Protein AF-A0A359LUV3-F1 (afdb_monomer)

Solvent-accessible surface area (backbone atoms only — not comparable to full-atom values): 6184 Å² total; per-residue (Å²): 90,43,97,72,88,60,92,85,50,88,78,53,44,75,68,91,72,90,79,89,75,80,50,73,67,53,53,51,52,55,56,50,54,64,59,67,52,79,85,80,72,85,46,65,48,71,45,54,72,46,28,31,81,76,43,94,52,38,58,58,50,37,32,45,42,46,73,74,60,37,80,40,35,33,34,45,34,87,50,60,68,50,73,75,27,73,64,54,45,50,52,36,46,74,30,49,46,73,45,82,44,114

Foldseek 3Di:
DAPDQDPPDPQRQPDPDDDDDDDPVRLLVVLLVVLVDPDDDQAEDEAEGNALVPDPCSLVSLLSSVVSPHPAYEYAHPCPVVVVDVVVVVSNVVSPHDYYHD

Sequence (102 aa):
RCNMMCDPCFMDANQVGFVHELSWEDIKTLLDNAVSIKPRRQMSVQFSGGEPTLSPYFLDAVRYSRKVGYTSVQAATNGIEFAKSPEFCRQAAEAGLRYAYL

Radius of gyration: 14.13 Å; Cα contacts (8 Å, |Δi|>4): 123; chains: 1; bounding box: 35×28×35 Å

Secondary structure (DSSP, 8-state):
--S---TT-TT-TT-SS---PPPHHHHHHHHHHHHH-SS----EEEE-SS-GGGSTTHHHHHHHHHHHT-SEEEEE--SHHHHH-HHHHHHHHHHT--EEE-

Mean predicted aligned error: 4.22 Å

Structure (mmCIF, N/CA/C/O backbone):
data_AF-A0A359LUV3-F1
#
_entry.id   AF-A0A359LUV3-F1
#
loop_
_atom_site.group_PDB
_atom_site.id
_atom_site.type_symbol
_atom_site.label_atom_id
_atom_site.label_alt_id
_atom_site.label_comp_id
_atom_site.label_asym_id
_atom_site.label_entity_id
_atom_site.label_seq_id
_atom_site.pdbx_PDB_ins_code
_atom_site.Cartn_x
_atom_site.Cartn_y
_atom_site.Cartn_z
_atom_site.occupancy
_atom_site.B_iso_or_equiv
_atom_site.auth_seq_id
_atom_site.auth_comp_id
_atom_site.auth_asym_id
_atom_site.auth_atom_id
_atom_site.pdbx_PDB_model_num
ATOM 1 N N . ARG A 1 1 ? 10.457 4.153 -3.689 1.00 84.56 1 ARG A N 1
ATOM 2 C CA . ARG A 1 1 ? 10.935 3.849 -5.063 1.00 84.56 1 ARG A CA 1
ATOM 3 C C . ARG A 1 1 ? 9.748 3.779 -6.015 1.00 84.56 1 ARG A C 1
ATOM 5 O O . ARG A 1 1 ? 8.643 3.569 -5.518 1.00 84.56 1 ARG A O 1
ATOM 12 N N . CYS A 1 2 ? 9.960 3.941 -7.325 1.00 88.69 2 CYS A N 1
ATOM 13 C CA . CYS A 1 2 ? 8.961 3.723 -8.380 1.00 88.69 2 CYS A CA 1
ATOM 14 C C . CYS A 1 2 ? 9.544 2.827 -9.489 1.00 88.69 2 CYS A C 1
ATOM 16 O O . CYS A 1 2 ? 10.756 2.759 -9.663 1.00 88.69 2 CYS A O 1
ATOM 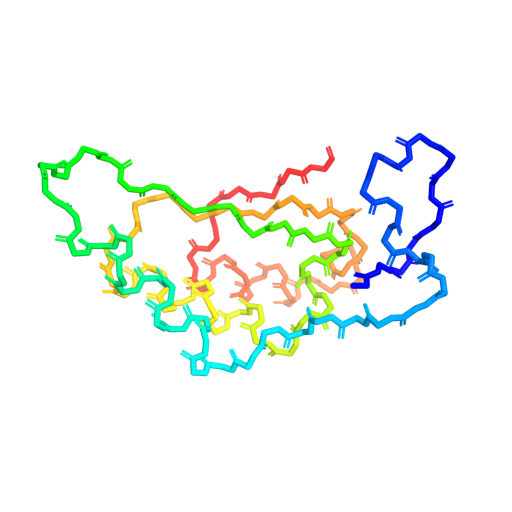18 N N . ASN A 1 3 ? 8.688 2.154 -10.253 1.00 87.88 3 ASN A N 1
ATOM 19 C CA . ASN A 1 3 ? 9.039 1.415 -11.472 1.00 87.88 3 ASN A CA 1
ATOM 20 C C . ASN A 1 3 ? 8.818 2.239 -12.758 1.00 87.88 3 ASN A C 1
ATOM 22 O O . ASN A 1 3 ? 8.934 1.697 -13.854 1.00 87.88 3 ASN A O 1
ATOM 26 N N . MET A 1 4 ? 8.514 3.535 -12.636 1.00 87.81 4 MET A N 1
ATOM 27 C CA . MET A 1 4 ? 8.447 4.500 -13.737 1.00 87.81 4 MET A CA 1
ATOM 28 C C . MET A 1 4 ? 9.313 5.720 -13.434 1.00 87.81 4 MET A C 1
ATOM 30 O O . MET A 1 4 ? 9.553 6.029 -12.269 1.00 87.81 4 MET A O 1
ATOM 34 N N . MET A 1 5 ? 9.740 6.431 -14.477 1.00 85.31 5 MET A N 1
ATOM 35 C CA . MET A 1 5 ? 10.506 7.676 -14.392 1.00 85.31 5 MET A CA 1
ATOM 36 C C . MET A 1 5 ? 9.805 8.736 -15.243 1.00 85.31 5 MET A C 1
ATOM 38 O O . MET A 1 5 ? 10.051 8.842 -16.439 1.00 85.31 5 MET A O 1
ATOM 42 N N . CYS A 1 6 ? 8.854 9.446 -14.640 1.00 85.06 6 CYS A N 1
ATOM 43 C CA . CYS A 1 6 ? 8.024 10.419 -15.347 1.00 85.06 6 CYS A CA 1
ATOM 44 C C . CYS A 1 6 ? 8.648 11.816 -15.273 1.00 85.06 6 CYS A C 1
ATOM 46 O O . CYS A 1 6 ? 8.938 12.280 -14.172 1.00 85.06 6 CYS A O 1
ATOM 48 N N . ASP A 1 7 ? 8.734 12.520 -16.402 1.00 82.81 7 ASP A N 1
ATOM 49 C CA . ASP A 1 7 ? 9.201 13.915 -16.459 1.00 82.81 7 ASP A CA 1
ATOM 50 C C . ASP A 1 7 ? 8.465 14.871 -15.494 1.00 82.81 7 ASP A C 1
ATOM 52 O O . ASP A 1 7 ? 9.124 15.694 -14.861 1.00 82.81 7 ASP A O 1
ATOM 56 N N . PRO A 1 8 ? 7.129 14.782 -15.298 1.00 84.38 8 PRO A N 1
ATOM 57 C CA . PRO A 1 8 ? 6.425 15.658 -14.359 1.00 84.38 8 PRO A CA 1
ATOM 58 C C . PRO A 1 8 ? 6.426 15.160 -12.896 1.00 84.38 8 PRO A C 1
ATOM 60 O O . PRO A 1 8 ? 5.609 15.626 -12.099 1.00 84.38 8 PRO A O 1
ATOM 63 N N . CYS A 1 9 ? 7.258 14.183 -12.510 1.00 83.31 9 CYS A N 1
ATOM 64 C CA . CYS A 1 9 ? 7.193 13.583 -11.171 1.00 83.31 9 CYS A CA 1
ATOM 65 C C . CYS A 1 9 ? 7.655 14.552 -10.067 1.00 83.31 9 CYS A C 1
ATOM 67 O O . CYS A 1 9 ? 8.847 14.726 -9.835 1.00 83.31 9 CYS A O 1
ATOM 69 N N . PHE A 1 10 ? 6.708 15.108 -9.305 1.00 78.56 10 PHE A N 1
ATOM 70 C CA . PHE A 1 10 ? 7.008 15.996 -8.171 1.00 78.56 10 PHE A CA 1
ATOM 71 C C . PHE A 1 10 ? 7.791 15.310 -7.036 1.00 78.56 10 PHE A C 1
ATOM 73 O O . PHE A 1 10 ? 8.535 15.960 -6.310 1.00 78.56 10 PHE A O 1
ATOM 80 N N . MET A 1 11 ? 7.611 13.998 -6.864 1.00 74.12 11 MET A N 1
ATOM 81 C CA . MET A 1 11 ? 8.230 13.230 -5.779 1.00 74.12 11 MET A CA 1
ATOM 82 C C . MET A 1 11 ? 9.669 12.785 -6.091 1.00 74.12 11 MET A C 1
ATOM 84 O O . MET A 1 11 ? 10.364 12.329 -5.187 1.00 74.12 11 MET A O 1
ATOM 88 N N . ASP A 1 12 ? 10.086 12.882 -7.358 1.00 73.00 12 ASP A N 1
ATOM 89 C CA . ASP A 1 12 ? 11.386 12.446 -7.881 1.00 73.00 12 ASP A CA 1
ATOM 90 C C . ASP A 1 12 ? 11.862 11.090 -7.314 1.00 73.00 12 ASP A C 1
ATOM 92 O O . ASP A 1 12 ? 12.962 10.911 -6.787 1.00 73.00 12 ASP A O 1
ATOM 96 N N . ALA A 1 13 ? 10.960 10.104 -7.375 1.00 71.31 13 ALA A N 1
ATOM 97 C CA . ALA A 1 13 ? 11.043 8.857 -6.612 1.00 71.31 13 ALA A CA 1
ATOM 98 C C . ALA A 1 13 ? 12.196 7.907 -7.002 1.00 71.31 13 ALA A C 1
ATOM 100 O O . ALA A 1 13 ? 12.330 6.838 -6.388 1.00 71.31 13 ALA A O 1
ATOM 101 N N . ASN A 1 14 ? 12.984 8.283 -8.015 1.00 69.06 14 ASN A N 1
ATOM 102 C CA . ASN A 1 14 ? 14.134 7.543 -8.528 1.00 69.06 14 ASN A CA 1
ATOM 103 C C . ASN A 1 14 ? 15.467 8.299 -8.379 1.00 69.06 14 ASN A C 1
ATOM 105 O O . ASN A 1 14 ? 16.482 7.777 -8.841 1.00 69.06 14 ASN A O 1
ATOM 109 N N . GLN A 1 15 ? 15.503 9.487 -7.754 1.00 63.91 15 GLN A N 1
ATOM 110 C CA . GLN A 1 15 ? 16.776 10.164 -7.473 1.00 63.91 15 GLN A CA 1
ATOM 111 C C . GLN A 1 15 ? 17.692 9.294 -6.622 1.00 63.91 15 GLN A C 1
ATOM 113 O O . GLN A 1 15 ? 17.278 8.615 -5.679 1.00 63.91 15 GLN A O 1
ATOM 118 N N . VAL A 1 16 ? 18.968 9.330 -6.986 1.00 55.69 16 VAL A N 1
ATOM 119 C CA . VAL A 1 16 ? 20.014 8.486 -6.424 1.00 55.69 16 VAL A CA 1
ATOM 120 C C . VAL A 1 16 ? 20.397 9.031 -5.044 1.00 55.69 16 VAL A C 1
ATOM 122 O O . VAL A 1 16 ? 20.916 10.138 -4.929 1.00 55.69 16 VAL A O 1
ATOM 125 N N . GLY A 1 17 ? 20.118 8.266 -3.986 1.00 67.12 17 GLY A N 1
ATOM 126 C CA . GLY A 1 17 ? 20.351 8.668 -2.596 1.00 67.12 17 GLY A CA 1
ATOM 127 C C . GLY A 1 17 ? 19.812 7.652 -1.583 1.00 67.12 17 GLY A C 1
ATOM 128 O O . GLY A 1 17 ? 19.567 6.491 -1.917 1.00 67.12 17 GLY A O 1
ATOM 129 N N . PHE A 1 18 ? 19.629 8.079 -0.328 1.00 63.56 18 PHE A N 1
ATOM 130 C CA .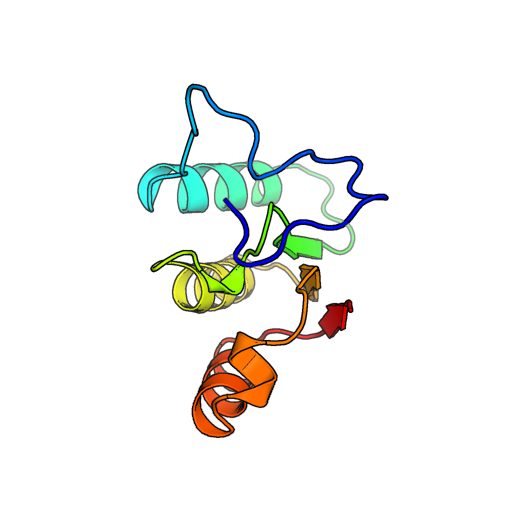 PHE A 1 18 ? 19.034 7.248 0.722 1.00 63.56 18 PHE A CA 1
ATOM 131 C C . PHE A 1 18 ? 17.525 7.095 0.502 1.00 63.56 18 PHE A C 1
ATOM 133 O O . PHE A 1 18 ? 16.784 8.076 0.504 1.00 63.56 18 PHE A O 1
ATOM 140 N N . VAL A 1 19 ? 17.064 5.853 0.352 1.00 72.00 19 VAL A N 1
ATOM 141 C CA . VAL A 1 19 ? 15.638 5.528 0.276 1.00 72.00 19 VAL A CA 1
ATOM 142 C C . VAL A 1 19 ? 15.198 4.995 1.634 1.00 72.00 19 VAL A C 1
ATOM 144 O O . VAL A 1 19 ? 15.563 3.882 2.004 1.00 72.00 19 VAL A O 1
ATOM 147 N N . HIS A 1 20 ? 14.391 5.771 2.358 1.00 78.75 20 HIS A N 1
ATOM 148 C CA . HIS A 1 20 ? 13.733 5.284 3.567 1.00 78.75 20 HIS A CA 1
ATOM 149 C C . HIS A 1 20 ? 12.514 4.440 3.181 1.00 78.75 20 HIS A C 1
ATOM 151 O O . HIS A 1 20 ? 11.459 4.974 2.838 1.00 78.75 20 HIS A O 1
ATOM 157 N N . GLU A 1 21 ? 12.634 3.120 3.262 1.00 86.06 21 GLU A N 1
ATOM 158 C CA . GLU A 1 21 ? 11.492 2.210 3.154 1.00 86.06 21 GLU A CA 1
ATOM 159 C C . GLU A 1 21 ? 10.976 1.896 4.557 1.00 86.06 21 GLU A C 1
ATOM 161 O O . GLU A 1 21 ? 11.756 1.609 5.461 1.00 86.06 21 GLU A O 1
ATOM 166 N N . LEU A 1 22 ? 9.666 2.033 4.764 1.00 90.62 22 LEU A N 1
ATOM 167 C CA . LEU A 1 22 ? 9.062 1.770 6.066 1.00 90.62 22 LEU A CA 1
ATOM 168 C C . LEU A 1 22 ? 9.100 0.269 6.360 1.00 90.62 22 LEU A C 1
ATOM 170 O O . LEU A 1 22 ? 8.704 -0.544 5.518 1.00 90.62 22 LEU A O 1
ATOM 174 N N . SER A 1 23 ? 9.528 -0.089 7.570 1.00 95.81 23 SER A N 1
ATOM 175 C CA . SER A 1 23 ? 9.341 -1.445 8.079 1.00 95.81 23 SER A CA 1
ATOM 176 C C . SER A 1 23 ? 7.861 -1.710 8.374 1.00 95.81 23 SER A C 1
ATOM 178 O O . SER A 1 23 ? 7.036 -0.793 8.450 1.00 95.81 23 SER A O 1
ATOM 180 N N . TRP A 1 24 ? 7.505 -2.977 8.574 1.00 97.06 24 TRP A N 1
ATOM 181 C CA . TRP A 1 24 ? 6.146 -3.335 8.971 1.00 97.06 24 TRP A CA 1
ATOM 182 C C . TRP A 1 24 ? 5.749 -2.705 10.316 1.00 97.06 24 TRP A C 1
ATOM 184 O O . TRP A 1 24 ? 4.613 -2.262 10.503 1.00 97.06 24 TRP A O 1
ATOM 194 N N . GLU A 1 25 ? 6.691 -2.631 11.253 1.00 97.69 25 GLU A N 1
ATOM 195 C CA . GLU A 1 25 ? 6.534 -2.005 12.565 1.00 97.69 25 GLU A CA 1
ATOM 196 C C . GLU A 1 25 ? 6.245 -0.509 12.438 1.00 97.69 25 GLU A C 1
ATOM 198 O O . GLU A 1 25 ? 5.321 -0.016 13.092 1.00 97.69 25 GLU A O 1
ATOM 203 N N . ASP A 1 26 ? 6.957 0.191 11.553 1.00 96.75 26 ASP A N 1
ATOM 204 C CA . ASP A 1 26 ? 6.728 1.615 11.292 1.00 96.75 26 ASP A CA 1
ATOM 205 C C . ASP A 1 26 ? 5.333 1.854 10.710 1.00 96.75 26 ASP A C 1
ATOM 207 O O . ASP A 1 26 ? 4.612 2.742 11.165 1.00 96.75 26 ASP A O 1
ATOM 211 N N . ILE A 1 27 ? 4.918 1.027 9.740 1.00 96.81 27 ILE A N 1
ATOM 212 C CA . ILE A 1 27 ? 3.596 1.121 9.104 1.00 96.81 27 ILE A CA 1
ATOM 213 C C . ILE A 1 27 ? 2.487 0.993 10.153 1.00 96.81 27 ILE A C 1
ATOM 215 O O . ILE A 1 27 ? 1.602 1.851 10.217 1.00 96.81 27 ILE A O 1
ATOM 219 N N . LYS A 1 28 ? 2.535 -0.047 10.996 1.00 98.00 28 LYS A N 1
ATOM 220 C CA . LYS A 1 28 ? 1.546 -0.241 12.070 1.00 98.00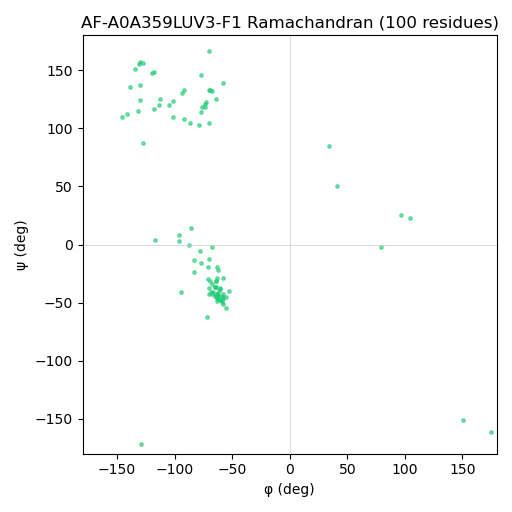 28 LYS A CA 1
ATOM 221 C C . LYS A 1 28 ? 1.545 0.944 13.029 1.00 98.00 28 LYS A C 1
ATOM 223 O O . LYS A 1 28 ? 0.485 1.500 13.295 1.00 98.00 28 LYS A O 1
ATOM 228 N N . THR A 1 29 ? 2.727 1.372 13.473 1.00 97.94 29 THR A N 1
ATOM 229 C CA . THR A 1 29 ? 2.890 2.480 14.422 1.00 97.94 29 THR A CA 1
ATOM 230 C C . THR A 1 29 ? 2.270 3.770 13.887 1.00 97.94 29 THR A C 1
ATOM 232 O O . THR A 1 29 ? 1.503 4.425 14.589 1.00 97.94 29 THR A O 1
ATOM 235 N N . LEU A 1 30 ? 2.535 4.124 12.627 1.00 95.81 30 LEU A N 1
ATOM 236 C CA . LEU A 1 30 ? 1.955 5.308 11.987 1.00 95.81 30 LEU A CA 1
ATOM 237 C C . LEU A 1 30 ? 0.429 5.208 11.881 1.00 95.81 30 LEU A C 1
ATOM 239 O O . LEU A 1 30 ? -0.280 6.158 12.227 1.00 95.81 30 LEU A O 1
ATOM 243 N N . LEU A 1 31 ? -0.079 4.053 11.439 1.00 96.62 31 LEU A N 1
ATOM 244 C CA . LEU A 1 31 ? -1.514 3.821 11.298 1.00 96.62 31 LEU A CA 1
ATOM 245 C C . LEU A 1 31 ? -2.235 3.880 12.652 1.00 96.62 31 LEU A C 1
ATOM 247 O O . LEU A 1 31 ? -3.291 4.512 12.732 1.00 96.62 31 LEU A O 1
ATOM 251 N N . ASP A 1 32 ? -1.660 3.293 13.701 1.00 96.56 32 ASP A N 1
ATOM 252 C CA . ASP A 1 32 ? -2.218 3.262 15.057 1.00 96.56 32 ASP A CA 1
ATOM 253 C C . ASP A 1 32 ? -2.188 4.642 15.717 1.00 96.56 32 ASP A C 1
ATOM 255 O O . ASP A 1 32 ? -3.184 5.081 16.304 1.00 96.56 32 ASP A O 1
ATOM 259 N N . ASN A 1 33 ? -1.078 5.368 15.563 1.00 95.31 33 ASN A N 1
ATOM 260 C CA . ASN A 1 33 ? -0.931 6.714 16.104 1.00 95.31 33 ASN A CA 1
ATOM 261 C C . ASN A 1 33 ? -1.984 7.655 15.518 1.00 95.31 33 ASN A C 1
ATOM 263 O O . ASN A 1 33 ? -2.676 8.341 16.269 1.00 95.31 33 ASN A O 1
ATOM 267 N N . ALA A 1 34 ? -2.176 7.645 14.198 1.00 93.31 34 ALA A N 1
ATOM 268 C CA . ALA A 1 34 ? -3.180 8.488 13.550 1.00 93.31 34 ALA A CA 1
ATOM 269 C C . ALA A 1 34 ? -4.618 8.111 13.956 1.00 93.31 34 ALA A C 1
ATOM 271 O O . ALA A 1 34 ? -5.462 8.981 14.171 1.00 93.31 34 ALA A O 1
ATOM 272 N N . VAL A 1 35 ? -4.890 6.820 14.149 1.00 92.81 35 VAL A N 1
ATOM 273 C CA . VAL A 1 35 ? -6.155 6.296 14.691 1.00 92.81 35 VAL A CA 1
ATOM 274 C C . VAL A 1 35 ? -6.387 6.757 16.139 1.00 92.81 35 VAL A C 1
ATOM 276 O O . VAL A 1 35 ? -7.530 6.969 16.540 1.00 92.81 35 VAL A O 1
ATOM 279 N N . SER A 1 36 ? -5.349 6.962 16.946 1.00 92.88 36 SER A N 1
ATOM 280 C CA . SER A 1 36 ? -5.506 7.364 18.353 1.00 92.88 36 SER A CA 1
ATOM 281 C C . SER A 1 36 ? -6.005 8.810 18.555 1.00 92.88 36 SER A C 1
ATOM 283 O O . SER A 1 36 ? -6.553 9.127 19.616 1.00 92.88 36 SER A O 1
ATOM 285 N N . ILE A 1 37 ? -5.876 9.673 17.539 1.00 90.31 37 ILE A N 1
ATOM 286 C CA . ILE A 1 37 ? -6.185 11.110 17.612 1.00 90.31 37 ILE A CA 1
ATOM 287 C C . ILE A 1 37 ? -7.701 11.341 17.742 1.00 90.31 37 ILE A C 1
ATOM 289 O O . ILE A 1 37 ? -8.496 10.775 16.993 1.00 90.31 37 ILE A O 1
ATOM 293 N N . LYS A 1 38 ? -8.125 12.201 18.682 1.00 89.38 38 LYS A N 1
ATOM 294 C CA . LYS A 1 38 ? -9.539 12.552 18.940 1.00 89.38 38 LYS A CA 1
ATOM 295 C C . LYS A 1 38 ? -9.794 14.058 18.743 1.00 89.38 38 LYS A C 1
ATOM 297 O O . LYS A 1 38 ? -8.919 14.844 1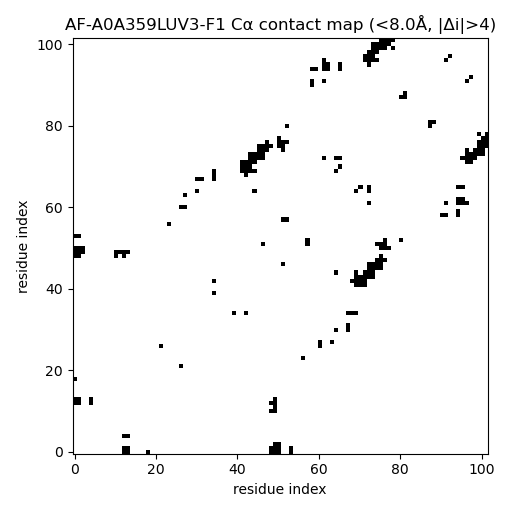9.095 1.00 89.38 38 LYS A O 1
ATOM 302 N N . PRO A 1 39 ? -10.994 14.478 18.282 1.00 86.25 39 PRO A N 1
ATOM 303 C CA . PRO A 1 39 ? -12.146 13.662 17.878 1.00 86.25 39 PRO A CA 1
ATOM 304 C C . PRO A 1 39 ? -11.972 13.035 16.485 1.00 86.25 39 PRO A C 1
ATOM 306 O O . PRO A 1 39 ? -11.414 13.645 15.579 1.00 86.25 39 PRO A O 1
ATOM 309 N N . ARG A 1 40 ? -12.499 11.819 16.294 1.00 78.25 40 ARG A N 1
ATOM 310 C CA . ARG A 1 40 ? -12.361 11.076 15.031 1.00 78.25 40 ARG A CA 1
ATOM 311 C C . ARG A 1 40 ? -13.525 11.364 14.094 1.00 78.25 40 ARG A C 1
ATOM 313 O O . ARG A 1 40 ? -14.630 10.875 14.314 1.00 78.25 40 ARG A O 1
ATOM 320 N N . ARG A 1 41 ? -13.273 12.114 13.022 1.00 74.06 41 ARG A N 1
ATOM 321 C CA . ARG A 1 41 ? -14.203 12.255 11.892 1.00 74.06 41 ARG A CA 1
ATOM 322 C C . ARG A 1 41 ? -13.574 11.608 10.662 1.00 74.06 41 ARG A C 1
ATOM 324 O O . ARG A 1 41 ? -12.480 11.990 10.288 1.00 74.06 41 ARG A O 1
ATOM 331 N N . GLN A 1 42 ? -14.261 10.603 10.107 1.00 73.88 42 GLN A N 1
ATOM 332 C CA . GLN A 1 42 ? -13.940 9.888 8.859 1.00 73.88 42 GLN A CA 1
ATOM 333 C C . GLN A 1 42 ? -12.437 9.718 8.567 1.00 73.88 42 GLN A C 1
ATOM 335 O O . GLN A 1 42 ? -11.841 10.472 7.805 1.00 73.88 42 GLN A O 1
ATOM 340 N N . MET A 1 43 ? -11.836 8.676 9.146 1.00 89.12 43 MET A N 1
ATOM 341 C CA . MET A 1 43 ? -10.423 8.367 8.922 1.00 89.12 43 MET A CA 1
ATOM 342 C C . MET A 1 43 ? -10.215 7.774 7.529 1.00 89.12 43 MET A C 1
ATOM 344 O O . MET A 1 43 ? -10.723 6.692 7.223 1.00 89.12 43 MET A O 1
ATOM 348 N N . SER A 1 44 ? -9.427 8.465 6.712 1.00 93.62 44 SER A N 1
ATOM 349 C CA . SER A 1 44 ? -8.957 7.961 5.427 1.00 93.62 44 SER A CA 1
ATOM 350 C C . SER A 1 44 ? -7.440 7.858 5.417 1.00 93.62 44 SER A C 1
ATOM 352 O O . SER A 1 44 ? -6.761 8.626 6.094 1.00 93.62 44 SER A O 1
ATOM 354 N N . VAL A 1 45 ? -6.923 6.885 4.676 1.00 95.69 45 VAL A N 1
ATOM 355 C CA . VAL A 1 45 ? -5.493 6.738 4.415 1.00 95.69 45 VAL A CA 1
ATOM 356 C C . VAL A 1 45 ? -5.288 6.557 2.921 1.00 95.69 45 VAL A C 1
ATOM 358 O O . VAL A 1 45 ? -6.041 5.833 2.264 1.00 95.69 45 VAL A O 1
ATOM 361 N N . GLN A 1 46 ? -4.281 7.241 2.389 1.00 96.00 46 GLN A N 1
ATOM 362 C CA . GLN A 1 46 ? -3.829 7.082 1.019 1.00 96.00 46 GLN A CA 1
ATOM 363 C C . GLN A 1 46 ? -2.389 6.588 1.044 1.00 96.00 46 GLN A C 1
ATOM 365 O O . GLN A 1 46 ? -1.497 7.273 1.536 1.00 96.00 46 GLN A O 1
ATOM 370 N N . PHE A 1 47 ? -2.180 5.387 0.518 1.00 95.62 47 PHE A N 1
ATOM 371 C CA . PHE A 1 47 ? -0.856 4.871 0.235 1.00 95.62 47 PHE A CA 1
ATOM 372 C C . PHE A 1 47 ? -0.343 5.557 -1.025 1.00 95.62 47 PHE A C 1
ATOM 374 O O . PHE A 1 47 ? -0.949 5.461 -2.091 1.00 95.62 47 PHE A O 1
ATOM 381 N N . SER A 1 48 ? 0.754 6.280 -0.875 1.00 91.31 48 SER A N 1
ATOM 382 C CA . SER A 1 48 ? 1.473 6.945 -1.953 1.00 91.31 48 SER A CA 1
ATOM 383 C C . SER A 1 48 ? 2.952 6.574 -1.857 1.00 91.31 48 SER A C 1
ATOM 385 O O . SER A 1 48 ? 3.336 5.676 -1.103 1.00 91.31 48 SER A O 1
ATOM 387 N N . GLY A 1 49 ? 3.797 7.223 -2.646 1.00 83.44 49 GLY A N 1
ATOM 388 C CA . GLY A 1 49 ? 5.210 6.904 -2.725 1.00 83.44 49 GLY A CA 1
ATOM 389 C C . GLY A 1 49 ? 5.746 7.239 -4.106 1.00 83.44 49 GLY A C 1
ATOM 390 O O . GLY A 1 49 ? 5.198 8.081 -4.810 1.00 83.44 49 GLY A O 1
ATOM 391 N N . GLY A 1 50 ? 6.777 6.498 -4.513 1.00 85.75 50 GLY A N 1
ATOM 392 C CA . GLY A 1 50 ? 7.034 6.339 -5.940 1.00 85.75 50 GLY A CA 1
ATOM 393 C C . GLY A 1 50 ? 5.978 5.439 -6.577 1.00 85.75 50 GLY A C 1
ATOM 394 O O . GLY A 1 50 ? 5.226 5.887 -7.427 1.00 85.75 50 GLY A O 1
ATOM 395 N N . GLU A 1 51 ? 5.901 4.182 -6.141 1.00 92.94 51 GLU A N 1
ATOM 396 C CA . GLU A 1 51 ? 4.785 3.280 -6.438 1.00 92.94 51 GLU A CA 1
ATOM 397 C C . GLU A 1 51 ? 4.475 2.424 -5.197 1.00 92.94 51 GLU A C 1
ATOM 399 O O . GLU A 1 51 ? 5.317 1.605 -4.808 1.00 92.94 51 GLU A O 1
ATOM 404 N N . PRO A 1 52 ? 3.311 2.597 -4.541 1.00 94.38 52 PRO A N 1
ATOM 405 C CA . PRO A 1 52 ? 2.984 1.873 -3.314 1.00 94.38 52 PRO A CA 1
ATOM 406 C C . PRO A 1 52 ? 2.866 0.358 -3.510 1.00 94.38 52 PRO A C 1
ATOM 408 O O . PRO A 1 52 ? 3.214 -0.382 -2.590 1.00 94.38 52 PRO A O 1
ATOM 411 N N . THR A 1 53 ? 2.429 -0.128 -4.680 1.00 95.25 53 THR A N 1
ATOM 412 C CA . THR A 1 53 ? 2.242 -1.573 -4.912 1.00 95.25 53 THR A CA 1
ATOM 413 C C . THR A 1 53 ? 3.551 -2.357 -4.984 1.00 95.25 53 THR A C 1
ATOM 415 O O . THR A 1 53 ? 3.520 -3.582 -4.936 1.00 95.25 53 THR A O 1
ATOM 418 N N . LEU A 1 54 ? 4.701 -1.678 -5.084 1.00 93.81 54 LEU A N 1
ATOM 419 C CA . LEU A 1 54 ? 6.019 -2.320 -5.026 1.00 93.81 54 LEU A CA 1
ATOM 420 C C . LEU A 1 54 ? 6.438 -2.686 -3.599 1.00 93.81 54 LEU A C 1
ATOM 422 O O . LEU A 1 54 ? 7.375 -3.4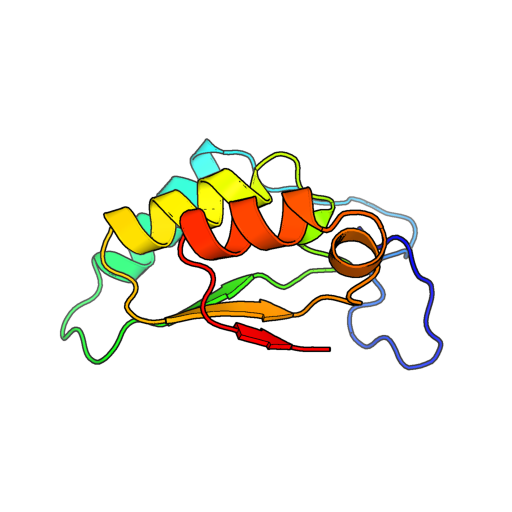63 -3.421 1.00 93.81 54 LEU A O 1
ATOM 426 N N . SER A 1 55 ? 5.783 -2.123 -2.580 1.00 94.25 55 SER A N 1
ATOM 427 C CA . SER A 1 55 ? 6.063 -2.488 -1.194 1.00 94.25 55 SER A CA 1
ATOM 428 C C . SER A 1 55 ? 5.618 -3.930 -0.927 1.00 94.25 55 SER A C 1
ATOM 430 O O . SER A 1 55 ? 4.458 -4.258 -1.199 1.00 94.25 55 SER A O 1
ATOM 432 N N . PRO A 1 56 ? 6.461 -4.780 -0.305 1.00 95.12 56 PRO A N 1
ATOM 433 C CA . PRO A 1 56 ? 6.063 -6.139 0.067 1.00 95.12 56 PRO A CA 1
ATOM 434 C C . PRO A 1 56 ? 4.920 -6.148 1.091 1.00 95.12 56 PRO A C 1
ATOM 436 O O . PRO A 1 56 ? 4.213 -7.142 1.221 1.00 95.12 56 PRO A O 1
ATOM 439 N N . TYR A 1 57 ? 4.711 -5.033 1.796 1.00 97.12 57 TYR A N 1
ATOM 440 C CA . TYR A 1 57 ? 3.684 -4.890 2.822 1.00 97.12 57 TYR A CA 1
ATOM 441 C C . TYR A 1 57 ? 2.397 -4.244 2.310 1.00 97.12 57 TYR A C 1
ATOM 443 O O . TYR A 1 57 ? 1.501 -4.006 3.112 1.00 97.12 57 TYR A O 1
ATOM 451 N N . PHE A 1 58 ? 2.273 -3.919 1.018 1.00 97.44 58 PHE A N 1
ATOM 452 C CA . PHE A 1 58 ? 1.148 -3.122 0.514 1.00 97.44 58 PHE A CA 1
ATOM 453 C C . PHE A 1 58 ? -0.222 -3.722 0.868 1.00 97.44 58 PHE A C 1
ATOM 455 O O . PHE A 1 58 ? -1.044 -3.065 1.509 1.00 97.44 58 PHE A O 1
ATOM 462 N N . LEU A 1 59 ? -0.461 -4.987 0.508 1.00 98.12 59 LEU A N 1
ATOM 463 C CA . LEU A 1 59 ? -1.742 -5.650 0.775 1.00 98.12 59 LEU A CA 1
ATOM 464 C C . LEU A 1 59 ? -2.000 -5.824 2.279 1.00 98.12 59 LEU A C 1
ATOM 466 O O . LEU A 1 59 ? -3.131 -5.658 2.738 1.00 98.12 59 LEU A O 1
ATOM 470 N N . ASP A 1 60 ? -0.958 -6.107 3.060 1.00 98.31 60 ASP A N 1
ATOM 471 C CA . ASP A 1 60 ? -1.074 -6.253 4.512 1.00 98.31 60 ASP A CA 1
ATOM 472 C C . ASP A 1 60 ? -1.355 -4.920 5.201 1.00 98.31 60 ASP A C 1
ATOM 474 O O . ASP A 1 60 ? -2.180 -4.859 6.113 1.00 98.31 60 ASP A O 1
ATOM 478 N N . ALA A 1 61 ? -0.753 -3.833 4.721 1.00 98.06 61 ALA A N 1
ATOM 479 C CA . ALA A 1 61 ? -1.017 -2.485 5.194 1.00 98.06 61 ALA A CA 1
ATOM 480 C C . ALA A 1 61 ? -2.468 -2.084 4.910 1.00 98.06 61 ALA A C 1
ATOM 482 O O . ALA A 1 61 ? -3.136 -1.574 5.806 1.00 98.06 61 ALA A O 1
ATOM 483 N N . VAL A 1 62 ? -2.995 -2.396 3.719 1.00 98.25 62 VAL A N 1
ATOM 484 C CA . VAL A 1 62 ? -4.410 -2.170 3.376 1.00 98.25 62 VAL A CA 1
ATOM 485 C C . VAL A 1 62 ? -5.336 -2.926 4.340 1.00 98.25 62 VAL A C 1
ATOM 487 O O . VAL A 1 62 ? -6.228 -2.313 4.938 1.00 98.25 62 VAL A O 1
ATOM 490 N N . ARG A 1 63 ? -5.090 -4.228 4.567 1.00 98.44 63 ARG A N 1
ATOM 491 C CA . ARG A 1 63 ? -5.857 -5.041 5.535 1.00 98.44 63 ARG A CA 1
ATOM 492 C C . ARG A 1 63 ? -5.788 -4.451 6.939 1.00 98.44 63 ARG A C 1
ATOM 494 O O . ARG A 1 63 ? -6.805 -4.341 7.627 1.00 98.44 63 ARG A O 1
ATOM 501 N N . TYR A 1 64 ? -4.592 -4.055 7.366 1.00 98.38 64 TYR A N 1
ATOM 502 C CA . TYR A 1 64 ? -4.368 -3.490 8.688 1.00 98.38 64 TYR A CA 1
ATOM 503 C C . TYR A 1 64 ? -5.095 -2.159 8.861 1.00 98.38 64 TYR A C 1
ATOM 505 O O . TYR A 1 64 ? -5.801 -1.985 9.851 1.00 98.38 64 TYR A O 1
ATOM 513 N N . SER A 1 65 ? -5.036 -1.260 7.874 1.00 97.50 65 SER A N 1
ATOM 514 C CA . SER A 1 65 ? -5.789 -0.002 7.889 1.00 97.50 65 SER A CA 1
ATOM 515 C C . SER A 1 65 ? -7.289 -0.243 8.086 1.00 97.50 65 SER A C 1
ATOM 517 O O . SER A 1 65 ? -7.926 0.399 8.924 1.00 97.50 65 SER A O 1
ATOM 519 N N . ARG A 1 66 ? -7.876 -1.213 7.377 1.00 96.69 66 ARG A N 1
ATOM 520 C CA . ARG A 1 66 ? -9.285 -1.583 7.587 1.00 96.69 66 ARG A CA 1
ATOM 521 C C . ARG A 1 66 ? -9.530 -2.105 9.001 1.00 96.69 66 ARG A C 1
ATOM 523 O O . ARG A 1 66 ? -10.482 -1.664 9.643 1.00 96.69 66 ARG A O 1
ATOM 530 N N . LYS A 1 67 ? -8.648 -2.975 9.502 1.00 96.88 67 LYS A N 1
ATOM 531 C CA . LYS A 1 67 ? -8.723 -3.556 10.852 1.00 96.88 67 LYS A CA 1
ATOM 532 C C . LYS A 1 67 ? -8.723 -2.494 11.956 1.00 96.88 67 LYS A C 1
ATOM 534 O O . LYS A 1 67 ? -9.499 -2.613 12.898 1.00 96.88 67 LYS A O 1
ATOM 539 N N . VAL A 1 68 ? -7.889 -1.459 11.848 1.00 95.62 68 VAL A N 1
ATOM 540 C CA . VAL A 1 68 ? -7.746 -0.421 12.894 1.00 95.62 68 VAL A CA 1
ATOM 541 C C . VAL A 1 68 ? -8.748 0.737 12.764 1.00 95.62 68 VAL A C 1
ATOM 543 O O . VAL A 1 68 ? -8.782 1.651 13.592 1.00 95.62 68 VAL A O 1
ATOM 546 N N . GLY A 1 69 ? -9.614 0.696 11.746 1.00 93.62 69 GLY A N 1
ATOM 547 C CA . GLY A 1 69 ? -10.777 1.578 11.640 1.00 93.62 69 GLY A CA 1
ATOM 548 C C . GLY A 1 69 ? -10.650 2.725 10.638 1.00 93.62 69 GLY A C 1
ATOM 549 O O . GLY A 1 69 ? -11.367 3.719 10.773 1.00 93.62 69 GLY A O 1
ATOM 550 N N . TYR A 1 70 ? -9.779 2.615 9.630 1.00 95.62 70 TYR A N 1
ATOM 551 C CA . TYR A 1 70 ? -9.838 3.501 8.463 1.00 95.62 70 TYR A CA 1
ATOM 552 C C . TYR A 1 70 ? -11.040 3.124 7.589 1.00 95.62 70 TYR A C 1
ATOM 554 O O . TYR A 1 70 ? -11.186 1.985 7.133 1.00 95.62 70 TYR A O 1
ATOM 562 N N . THR A 1 71 ? -11.931 4.087 7.348 1.00 92.00 71 THR A N 1
ATOM 563 C CA . THR A 1 71 ? -13.165 3.880 6.575 1.00 92.00 71 THR A CA 1
ATOM 564 C C . THR A 1 71 ? -12.940 3.981 5.070 1.00 92.00 71 THR A C 1
ATOM 566 O O . THR A 1 71 ? -13.709 3.403 4.300 1.00 92.00 71 THR A O 1
ATOM 569 N N . SER A 1 72 ? -11.893 4.688 4.645 1.00 94.56 72 SER A N 1
ATOM 570 C CA . SER A 1 72 ? -11.493 4.806 3.243 1.00 94.56 72 SER A CA 1
ATOM 571 C C . SER A 1 72 ? -9.996 4.549 3.107 1.00 94.56 72 SER A C 1
ATOM 573 O O . SER A 1 72 ? -9.190 5.307 3.642 1.00 94.56 72 SER A O 1
ATOM 575 N N . VAL A 1 73 ? -9.634 3.473 2.409 1.00 97.12 73 VAL A N 1
ATOM 576 C CA . VAL A 1 73 ? -8.245 3.095 2.126 1.00 97.12 73 VAL A CA 1
ATOM 577 C C . VAL A 1 73 ? -8.011 3.245 0.629 1.00 97.12 73 VAL A C 1
ATOM 579 O O . VAL A 1 73 ? -8.773 2.697 -0.166 1.00 97.12 73 VAL A O 1
ATOM 582 N N . GLN A 1 74 ? -7.003 4.017 0.244 1.00 97.12 74 GLN A N 1
ATOM 583 C CA . GLN A 1 74 ? -6.761 4.424 -1.141 1.00 97.12 74 GLN A CA 1
ATOM 584 C C . GLN A 1 74 ? -5.305 4.178 -1.520 1.00 97.12 74 GLN A C 1
ATOM 586 O O . GLN A 1 74 ? -4.438 4.195 -0.648 1.00 97.12 74 GLN A O 1
ATOM 591 N N . ALA A 1 75 ? -5.028 4.000 -2.807 1.00 97.31 75 ALA A N 1
ATOM 592 C CA . ALA A 1 75 ? -3.671 3.908 -3.332 1.00 97.31 75 ALA A CA 1
ATOM 593 C C . ALA A 1 75 ? -3.509 4.864 -4.514 1.00 97.31 75 ALA A C 1
ATOM 595 O O . ALA A 1 75 ? -4.281 4.782 -5.464 1.00 97.31 75 ALA A O 1
ATOM 596 N N . ALA A 1 76 ? -2.528 5.763 -4.445 1.00 95.38 76 ALA A N 1
ATOM 597 C CA . ALA A 1 76 ? -2.056 6.534 -5.590 1.00 95.38 76 ALA A CA 1
ATOM 598 C C . ALA A 1 76 ? -0.985 5.699 -6.299 1.00 95.38 76 ALA A C 1
ATOM 600 O O . ALA A 1 76 ? 0.1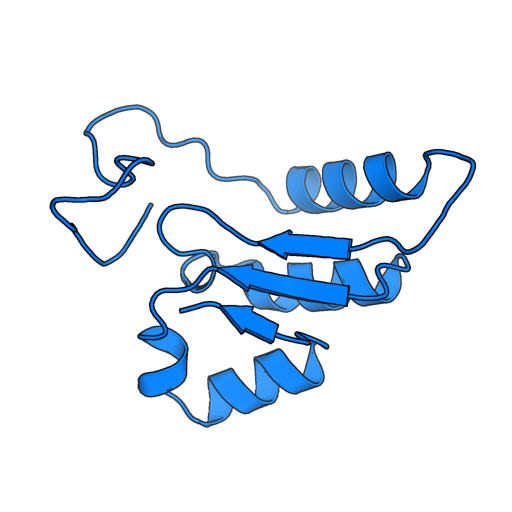12 5.533 -5.773 1.00 95.38 76 ALA A O 1
ATOM 601 N N . THR A 1 77 ? -1.347 5.106 -7.430 1.00 94.50 77 THR A N 1
ATOM 602 C CA . THR A 1 77 ? -0.595 4.053 -8.121 1.00 94.50 77 THR A CA 1
ATOM 603 C C . THR A 1 77 ? -0.537 4.366 -9.606 1.00 94.50 77 THR A C 1
ATOM 605 O O . THR A 1 77 ? -1.450 4.958 -10.156 1.00 94.50 77 THR A O 1
ATOM 608 N N . ASN A 1 78 ? 0.506 3.926 -10.289 1.00 94.38 78 ASN A N 1
ATOM 609 C CA . ASN A 1 78 ? 0.585 3.965 -11.742 1.00 94.38 78 ASN A CA 1
ATOM 610 C C . ASN A 1 78 ? -0.224 2.861 -12.436 1.00 94.38 78 ASN A C 1
ATOM 612 O O . ASN A 1 78 ? -0.304 2.828 -13.663 1.00 94.38 78 ASN A O 1
ATOM 616 N N . GLY A 1 79 ? -0.800 1.931 -11.668 1.00 94.94 79 GLY A N 1
ATOM 617 C CA . GLY A 1 79 ? -1.689 0.892 -12.178 1.00 94.94 79 GLY A CA 1
ATOM 618 C C . GLY A 1 79 ? -0.992 -0.294 -12.845 1.00 94.94 79 GLY A C 1
ATOM 619 O O . GLY A 1 79 ? -1.675 -1.247 -13.216 1.00 94.94 79 GLY A O 1
ATOM 620 N N . ILE A 1 80 ? 0.339 -0.303 -12.969 1.00 95.44 80 ILE A N 1
ATOM 621 C CA . ILE A 1 80 ? 1.071 -1.365 -13.676 1.00 95.44 80 ILE A CA 1
ATOM 622 C C . ILE A 1 80 ? 0.867 -2.728 -13.001 1.00 95.44 80 ILE A C 1
ATOM 624 O O . ILE A 1 80 ? 0.573 -3.708 -13.683 1.00 95.44 80 ILE A O 1
ATOM 628 N N . GLU A 1 81 ? 0.988 -2.812 -11.673 1.00 95.12 81 GLU A N 1
ATOM 629 C CA . GLU A 1 81 ? 0.814 -4.090 -10.959 1.00 95.12 81 GLU A CA 1
ATOM 630 C C . GLU A 1 81 ? -0.636 -4.595 -11.018 1.00 95.12 81 GLU A C 1
ATOM 632 O O . GLU A 1 81 ? -0.871 -5.793 -11.172 1.00 95.12 81 GLU A O 1
ATOM 637 N N . PHE A 1 82 ? -1.612 -3.682 -11.016 1.00 95.94 82 PHE A N 1
ATOM 638 C CA . PHE A 1 82 ? -3.020 -4.018 -11.239 1.00 95.94 82 PHE A CA 1
ATOM 639 C C . PHE A 1 82 ? -3.271 -4.526 -12.669 1.00 95.94 82 PHE A C 1
ATOM 641 O O . PHE A 1 82 ? -3.991 -5.504 -12.863 1.00 95.94 82 PHE A O 1
ATOM 648 N N . ALA A 1 83 ? -2.646 -3.917 -13.679 1.00 96.38 83 ALA A N 1
ATOM 649 C CA . ALA A 1 83 ? -2.787 -4.334 -15.075 1.00 96.38 83 ALA A CA 1
ATOM 650 C C . ALA A 1 83 ? -2.135 -5.699 -15.363 1.00 96.38 83 ALA A C 1
ATOM 652 O O . ALA A 1 83 ? -2.616 -6.447 -16.213 1.00 96.38 83 ALA A O 1
ATOM 653 N N . LYS A 1 84 ? -1.053 -6.042 -14.653 1.00 96.25 84 LYS A N 1
ATOM 654 C CA . LYS A 1 84 ? -0.333 -7.314 -14.825 1.00 96.25 84 LYS A CA 1
ATOM 655 C C . LYS A 1 84 ? -1.099 -8.529 -14.306 1.00 96.25 84 LYS A C 1
ATOM 657 O O . LYS A 1 84 ? -0.874 -9.631 -14.801 1.00 96.25 84 LYS A O 1
ATOM 662 N N . SER A 1 85 ? -1.948 -8.364 -13.289 1.00 96.44 85 SER A N 1
ATOM 663 C CA . SER A 1 85 ? -2.551 -9.497 -12.585 1.00 96.44 85 SER A CA 1
ATOM 664 C C . SER A 1 85 ? -3.980 -9.208 -12.115 1.00 96.44 85 SER A C 1
ATOM 666 O O . SER A 1 85 ? -4.179 -8.498 -11.127 1.00 96.44 85 SER A O 1
ATOM 668 N N . PRO A 1 86 ? -4.993 -9.853 -12.726 1.00 97.00 86 PRO A N 1
ATOM 669 C CA . PRO A 1 86 ? -6.357 -9.833 -12.202 1.00 97.00 86 PRO A CA 1
ATOM 670 C C . PRO A 1 86 ? -6.455 -10.372 -10.770 1.00 97.00 86 PRO A C 1
ATOM 672 O O . PRO A 1 86 ? -7.333 -9.964 -10.016 1.00 97.00 86 PRO A O 1
ATOM 675 N N . GLU A 1 87 ? -5.559 -11.285 -10.387 1.00 97.75 87 GLU A N 1
ATOM 676 C CA . GLU A 1 87 ? -5.501 -11.826 -9.030 1.00 97.75 87 GLU A CA 1
ATOM 677 C C . GLU A 1 87 ? -5.046 -10.764 -8.024 1.00 97.75 87 GLU A C 1
ATOM 679 O O . GLU A 1 87 ? -5.649 -10.632 -6.964 1.00 97.75 87 GLU A O 1
ATOM 684 N N . PHE A 1 88 ? -4.064 -9.932 -8.378 1.00 97.44 88 PHE A N 1
ATOM 685 C CA . PHE A 1 88 ? -3.652 -8.816 -7.526 1.00 97.44 88 PHE A CA 1
ATOM 686 C C . PHE A 1 88 ? -4.803 -7.823 -7.302 1.00 97.44 88 PHE A C 1
ATOM 688 O O . PHE A 1 88 ? -5.028 -7.377 -6.176 1.00 97.44 88 PHE A O 1
ATOM 695 N N . CYS A 1 89 ? -5.604 -7.546 -8.339 1.00 97.25 89 CYS A N 1
ATOM 696 C CA . CYS A 1 89 ? -6.816 -6.733 -8.210 1.00 97.25 89 CYS A CA 1
ATOM 697 C C . CYS A 1 89 ? -7.813 -7.326 -7.202 1.00 97.25 89 CYS A C 1
ATOM 699 O O . CYS A 1 89 ? -8.345 -6.590 -6.369 1.00 97.25 89 CYS A O 1
ATOM 701 N N . ARG A 1 90 ? -8.052 -8.647 -7.251 1.00 98.06 90 ARG A N 1
ATOM 702 C CA . ARG A 1 90 ? -8.933 -9.335 -6.288 1.00 98.06 90 ARG A CA 1
ATOM 703 C C . ARG A 1 90 ? -8.382 -9.232 -4.876 1.00 98.06 90 ARG A C 1
ATOM 705 O O . ARG A 1 90 ? -9.100 -8.795 -3.986 1.00 98.06 90 ARG A O 1
ATOM 712 N N . GLN A 1 91 ? -7.101 -9.535 -4.688 1.00 98.12 91 GLN A N 1
ATOM 713 C CA . GLN A 1 91 ? -6.456 -9.479 -3.378 1.00 98.12 91 GLN A CA 1
ATOM 714 C C . GLN A 1 91 ? -6.484 -8.073 -2.773 1.00 98.12 91 GLN A C 1
ATOM 716 O O . GLN A 1 91 ? -6.697 -7.930 -1.570 1.00 98.12 91 GLN A O 1
A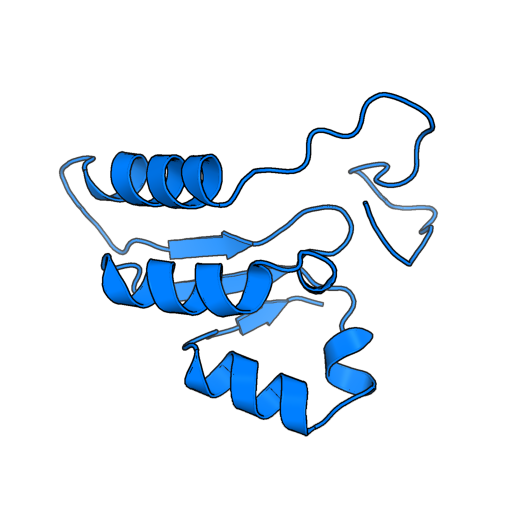TOM 721 N N . ALA A 1 92 ? -6.307 -7.028 -3.585 1.00 97.81 92 ALA A N 1
ATOM 722 C CA . ALA A 1 92 ? -6.415 -5.643 -3.138 1.00 97.81 92 ALA A CA 1
ATOM 723 C C . ALA A 1 92 ? -7.853 -5.273 -2.738 1.00 97.81 92 ALA A C 1
ATOM 725 O O . ALA A 1 92 ? -8.062 -4.645 -1.697 1.00 97.81 92 ALA A O 1
ATOM 726 N N . ALA A 1 93 ? -8.850 -5.692 -3.524 1.00 97.56 93 ALA A N 1
ATOM 727 C CA . ALA A 1 93 ? -10.259 -5.483 -3.198 1.00 97.56 93 ALA A CA 1
ATOM 728 C C . ALA A 1 93 ? -10.661 -6.228 -1.911 1.00 97.56 93 ALA A C 1
ATOM 730 O O . ALA A 1 93 ? -11.273 -5.636 -1.023 1.00 97.56 93 ALA A O 1
ATOM 731 N N . GLU A 1 94 ? -10.254 -7.491 -1.764 1.00 98.06 94 GLU A N 1
ATOM 732 C CA . GLU A 1 94 ? -10.479 -8.314 -0.567 1.00 98.06 94 GLU A CA 1
ATOM 733 C C . GLU A 1 94 ? -9.760 -7.761 0.667 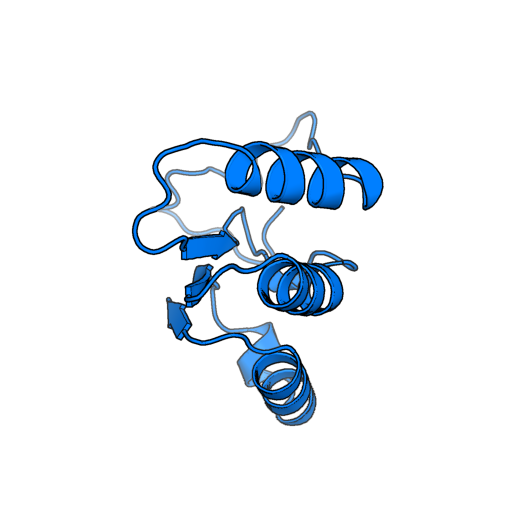1.00 98.06 94 GLU A C 1
ATOM 735 O O . GLU A 1 94 ? -10.307 -7.781 1.770 1.00 98.06 94 GLU A O 1
ATOM 740 N N . ALA A 1 95 ? -8.557 -7.206 0.490 1.00 97.94 95 ALA A N 1
ATOM 741 C CA . ALA A 1 95 ? -7.851 -6.486 1.545 1.00 97.94 95 ALA A CA 1
ATOM 742 C C . ALA A 1 95 ? -8.621 -5.241 2.025 1.00 97.94 95 ALA A C 1
ATOM 744 O O . ALA A 1 95 ? -8.417 -4.775 3.148 1.00 97.94 95 ALA A O 1
ATOM 745 N N . GLY A 1 96 ? -9.529 -4.724 1.195 1.00 97.56 96 GLY A N 1
ATOM 746 C CA . GLY A 1 96 ? -10.380 -3.575 1.475 1.00 97.56 96 GLY A CA 1
ATOM 747 C C . GLY A 1 96 ? -9.849 -2.260 0.914 1.00 97.56 96 GLY A C 1
ATOM 748 O O . GLY A 1 96 ? -10.182 -1.196 1.446 1.00 97.56 96 GLY A O 1
ATOM 749 N N . LEU A 1 97 ? -9.042 -2.317 -0.152 1.00 97.81 97 LEU A N 1
ATOM 750 C CA . LEU A 1 97 ? -8.710 -1.143 -0.953 1.00 97.81 97 LEU A CA 1
ATOM 751 C C . LEU A 1 97 ? -9.991 -0.613 -1.606 1.00 97.81 97 LEU A C 1
ATOM 753 O O . LEU A 1 97 ? -10.708 -1.345 -2.284 1.00 97.81 97 LEU A O 1
ATOM 757 N N . ARG A 1 98 ? -10.285 0.669 -1.393 1.00 96.06 98 ARG A N 1
ATOM 758 C CA . ARG A 1 98 ? -11.517 1.300 -1.872 1.00 96.06 98 ARG A CA 1
ATOM 759 C C . ARG A 1 98 ? -11.339 1.991 -3.218 1.00 96.06 98 ARG A C 1
ATOM 761 O O . ARG A 1 98 ? -12.233 1.914 -4.053 1.00 96.06 98 ARG A O 1
ATOM 768 N N . TYR A 1 99 ? -10.214 2.678 -3.407 1.00 94.00 99 TYR A N 1
ATOM 769 C CA . TYR A 1 99 ? -9.918 3.430 -4.624 1.00 94.00 99 TYR A CA 1
ATOM 770 C C . TYR A 1 99 ? -8.459 3.230 -5.034 1.00 94.00 99 TYR A C 1
ATOM 772 O O . TYR A 1 99 ? -7.559 3.327 -4.195 1.00 94.00 99 TYR A O 1
ATOM 780 N N . ALA A 1 100 ? -8.243 2.998 -6.326 1.00 94.12 100 ALA A N 1
ATOM 781 C CA . ALA A 1 100 ? -6.961 3.194 -6.987 1.00 94.12 100 ALA A CA 1
ATOM 782 C C . ALA A 1 100 ? -7.034 4.524 -7.752 1.00 94.12 100 ALA A C 1
ATOM 784 O O . ALA A 1 100 ? -7.957 4.732 -8.538 1.00 94.12 100 ALA A O 1
ATOM 785 N N . TYR A 1 101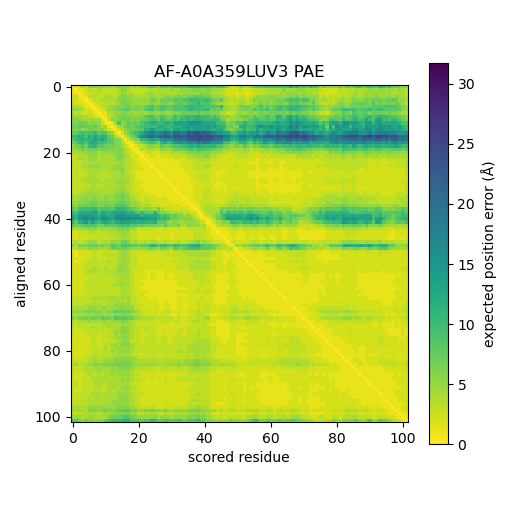 ? -6.107 5.430 -7.464 1.00 92.06 101 TYR A N 1
ATOM 786 C CA . TYR A 1 101 ? -5.959 6.730 -8.107 1.00 92.06 101 TYR A CA 1
ATOM 787 C C . TYR A 1 101 ? -4.766 6.651 -9.062 1.00 92.06 101 TYR A C 1
ATOM 789 O O . TYR A 1 101 ? -3.669 6.335 -8.598 1.00 92.06 101 TYR A O 1
ATOM 797 N N . LEU A 1 102 ? -5.015 6.882 -10.355 1.00 85.00 102 LEU A N 1
ATOM 798 C CA . LEU A 1 102 ? -4.065 6.749 -11.468 1.00 85.00 102 LEU A CA 1
ATOM 799 C C . LEU A 1 102 ? -3.644 8.121 -12.000 1.00 85.00 102 LEU A C 1
ATOM 801 O O . LEU A 1 102 ? -4.546 8.984 -12.120 1.00 85.00 102 LEU A O 1
#

Nearest PDB structures (foldseek):
  7tol-assembly1_A  TM=9.398E-01  e=1.725E-05  Methanocaldococcus jannaschii
  7tom-assembly1_A  TM=9.395E-01  e=1.963E-05  Methanocaldococcus jannaschii
  3dlb-assembly1_B  TM=5.200E-01  e=2.175E-01  Thermus thermophilus
  3a13-assembly2_H  TM=4.630E-01  e=3.508E+00  Thermococcus kodakarensis KOD1

pLDDT: mean 90.9, std 9.22, range [55.69, 98.44]